Protein AF-A0A963S0N6-F1 (afdb_monomer)

Mean predicted aligned error: 7.17 Å

Nearest PDB structures (foldseek):
  1isc-assembly1_B  TM=4.769E-01  e=4.642E+00  Escherichia coli
  1za5-assembly1_B  TM=4.804E-01  e=6.055E+00  Escherichia coli
  2awp-assembly1_B  TM=4.215E-01  e=8.440E+00 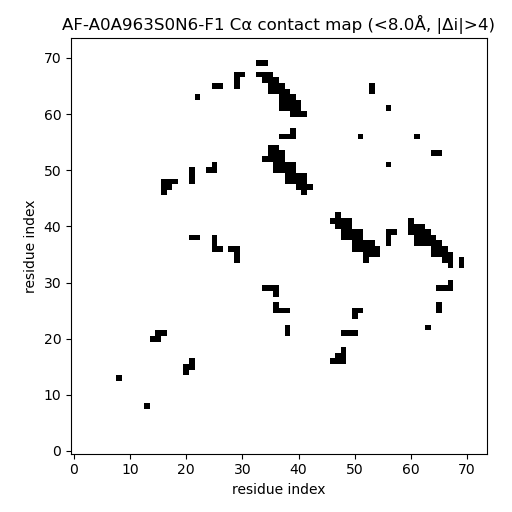 Plasmodium knowlesi

Structure (mmCIF, N/CA/C/O backbone):
data_AF-A0A963S0N6-F1
#
_entry.id   AF-A0A963S0N6-F1
#
loop_
_atom_site.group_PDB
_atom_site.id
_atom_site.type_symbol
_atom_site.label_atom_id
_atom_site.label_alt_id
_atom_site.label_comp_id
_atom_site.label_asym_id
_atom_site.label_entity_id
_atom_site.label_seq_id
_atom_site.pdbx_PDB_ins_code
_atom_site.Cartn_x
_atom_site.Cartn_y
_atom_site.Cartn_z
_atom_site.occupancy
_atom_site.B_iso_or_equiv
_atom_site.auth_seq_id
_atom_site.auth_comp_id
_atom_site.auth_asym_id
_atom_site.auth_atom_id
_atom_site.pdbx_PDB_model_num
ATOM 1 N N . MET A 1 1 ? 9.574 -15.528 -28.749 1.00 41.09 1 MET A N 1
ATOM 2 C CA . MET A 1 1 ? 8.943 -14.891 -27.576 1.00 41.09 1 MET A CA 1
ATOM 3 C C . MET A 1 1 ? 9.754 -13.640 -27.307 1.00 41.09 1 MET A C 1
ATOM 5 O O . MET A 1 1 ? 10.951 -13.773 -27.106 1.00 41.09 1 MET A O 1
ATOM 9 N N . SER A 1 2 ? 9.186 -12.449 -27.484 1.00 45.72 2 SER A N 1
ATOM 10 C CA . SER A 1 2 ? 9.964 -11.211 -27.392 1.00 45.72 2 SER A CA 1
ATOM 11 C C . SER A 1 2 ? 10.238 -10.887 -25.925 1.00 45.72 2 SER A C 1
ATOM 13 O O . SER A 1 2 ? 9.345 -10.421 -25.223 1.00 45.72 2 SER A O 1
ATOM 15 N N . ASP A 1 3 ? 11.471 -11.136 -25.486 1.00 55.28 3 ASP A N 1
ATOM 16 C CA . ASP A 1 3 ? 12.073 -10.651 -24.236 1.00 55.28 3 ASP A CA 1
ATOM 17 C C . ASP A 1 3 ? 12.302 -9.128 -24.330 1.00 55.28 3 ASP A C 1
ATOM 19 O O . ASP A 1 3 ? 13.417 -8.616 -24.252 1.00 55.28 3 ASP A O 1
ATOM 23 N N . GLN A 1 4 ? 11.238 -8.368 -24.612 1.00 51.78 4 GLN A N 1
ATOM 24 C CA . GLN A 1 4 ? 11.325 -6.918 -24.526 1.00 51.78 4 GLN A CA 1
ATOM 25 C C . GLN A 1 4 ? 11.394 -6.554 -23.043 1.00 51.78 4 GLN A C 1
ATOM 27 O O . GLN A 1 4 ? 10.455 -6.884 -22.305 1.00 51.78 4 GLN A O 1
ATOM 32 N N . PRO A 1 5 ? 12.464 -5.871 -22.588 1.00 54.84 5 PRO A N 1
ATOM 33 C CA . PRO A 1 5 ? 12.490 -5.344 -21.237 1.00 54.84 5 PRO A CA 1
ATOM 34 C C . PRO A 1 5 ? 11.240 -4.478 -21.053 1.00 54.84 5 PRO A C 1
ATOM 36 O O . PRO A 1 5 ? 10.845 -3.766 -21.987 1.00 54.84 5 PRO A O 1
ATOM 39 N N . PRO A 1 6 ? 10.564 -4.569 -19.893 1.00 60.59 6 PRO A N 1
ATOM 40 C CA . PRO A 1 6 ? 9.363 -3.789 -19.652 1.00 60.59 6 PRO A CA 1
ATOM 41 C C . PRO A 1 6 ? 9.678 -2.322 -19.964 1.00 60.59 6 PRO A C 1
ATOM 43 O O . PRO A 1 6 ? 10.730 -1.848 -19.529 1.00 60.59 6 PRO A O 1
ATOM 46 N N . PRO A 1 7 ? 8.816 -1.619 -20.723 1.00 63.38 7 PRO A N 1
ATOM 47 C CA . PRO A 1 7 ? 9.107 -0.270 -21.190 1.00 63.38 7 PRO A CA 1
ATOM 48 C C . PRO A 1 7 ? 9.567 0.583 -20.014 1.00 63.38 7 PRO A C 1
ATOM 50 O O . PRO A 1 7 ? 8.900 0.586 -18.968 1.00 63.38 7 PRO A O 1
ATOM 53 N N . GLU A 1 8 ? 10.715 1.252 -20.175 1.00 69.94 8 GLU A N 1
ATOM 54 C CA .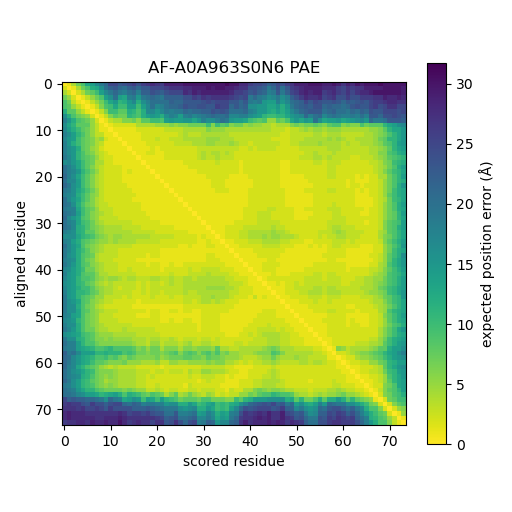 GLU A 1 8 ? 11.295 2.087 -19.130 1.00 69.94 8 GLU A CA 1
ATOM 55 C C . GLU A 1 8 ? 10.220 3.047 -18.630 1.00 69.94 8 GLU A C 1
ATOM 57 O O . GLU A 1 8 ? 9.682 3.893 -19.351 1.00 69.94 8 GLU A O 1
ATOM 62 N N . ARG A 1 9 ? 9.801 2.832 -17.382 1.00 74.44 9 ARG A N 1
ATOM 63 C CA . ARG A 1 9 ? 8.727 3.620 -16.795 1.00 74.44 9 ARG A CA 1
ATOM 64 C C . ARG A 1 9 ? 9.243 5.041 -16.664 1.00 74.44 9 ARG A C 1
ATOM 66 O O . ARG A 1 9 ? 10.340 5.248 -16.156 1.00 74.44 9 ARG A O 1
ATOM 73 N N . SER A 1 10 ? 8.420 6.020 -17.035 1.00 89.31 10 SER A N 1
ATOM 74 C CA . SER A 1 10 ? 8.781 7.416 -16.799 1.00 89.31 10 SER A CA 1
ATOM 75 C C . SER A 1 10 ? 9.162 7.634 -15.324 1.00 89.31 10 SER A C 1
ATOM 77 O O . SER A 1 10 ? 8.579 6.987 -14.441 1.00 89.31 10 SER A O 1
ATOM 79 N N . PRO A 1 11 ? 10.076 8.568 -15.012 1.00 88.94 11 PRO A N 1
ATOM 80 C CA . PRO A 1 11 ? 10.510 8.815 -13.635 1.00 88.94 11 PRO A CA 1
ATOM 81 C C . PRO A 1 11 ? 9.343 9.055 -12.664 1.00 88.94 11 PRO A C 1
ATOM 83 O O . PRO A 1 11 ? 9.346 8.576 -11.529 1.00 88.94 11 PRO A O 1
ATOM 86 N N . LYS A 1 12 ? 8.282 9.728 -13.137 1.00 91.88 12 LYS A N 1
ATOM 87 C CA . LYS A 1 12 ? 7.035 9.931 -12.384 1.00 91.88 12 LYS A CA 1
ATOM 88 C C . LYS A 1 12 ? 6.358 8.606 -12.022 1.00 91.88 12 LYS A C 1
ATOM 90 O O . LYS A 1 12 ? 5.953 8.428 -10.876 1.00 91.88 12 LYS A O 1
ATOM 95 N N . ARG A 1 13 ? 6.249 7.665 -12.967 1.00 90.19 13 ARG A N 1
ATOM 96 C CA . ARG A 1 13 ? 5.694 6.329 -12.693 1.00 90.19 13 ARG A CA 1
ATOM 97 C C . ARG A 1 13 ? 6.591 5.523 -11.761 1.00 90.19 13 ARG A C 1
ATOM 99 O O . ARG A 1 13 ? 6.058 4.838 -10.898 1.00 90.19 13 ARG A O 1
ATOM 106 N N . GLY A 1 14 ? 7.914 5.628 -11.890 1.00 89.56 14 GLY A N 1
ATOM 107 C CA . GLY A 1 14 ? 8.855 5.003 -10.954 1.00 89.56 14 GLY A CA 1
ATOM 108 C C . GLY A 1 14 ? 8.585 5.418 -9.506 1.00 89.56 14 GLY A C 1
ATOM 109 O O . GLY A 1 14 ? 8.432 4.562 -8.640 1.00 89.56 14 GLY A O 1
ATOM 110 N N . ARG A 1 15 ? 8.411 6.725 -9.268 1.00 91.62 15 ARG A N 1
ATOM 111 C CA . ARG A 1 15 ? 8.100 7.277 -7.937 1.00 91.62 15 ARG A CA 1
ATOM 112 C C . ARG A 1 15 ? 6.700 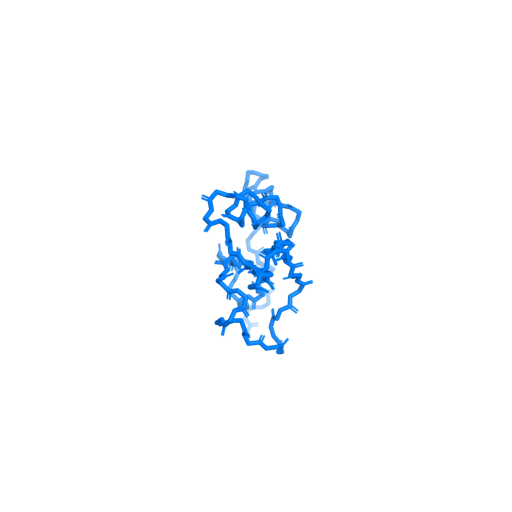6.909 -7.436 1.00 91.62 15 ARG A C 1
ATOM 114 O O . ARG A 1 15 ? 6.551 6.538 -6.280 1.00 91.62 15 ARG A O 1
ATOM 121 N N . LEU A 1 16 ? 5.666 7.017 -8.275 1.00 93.19 16 LEU A N 1
ATOM 122 C CA . LEU A 1 16 ? 4.278 6.771 -7.849 1.00 93.19 16 LEU A CA 1
ATOM 123 C C . LEU A 1 16 ? 3.964 5.286 -7.639 1.00 93.19 16 LEU A C 1
ATOM 125 O O . LEU A 1 16 ? 3.163 4.939 -6.774 1.00 93.19 16 LEU A O 1
ATOM 129 N N . CYS A 1 17 ? 4.585 4.411 -8.425 1.00 93.81 17 CYS A N 1
ATOM 130 C CA . CYS A 1 17 ? 4.382 2.969 -8.358 1.00 93.81 17 CYS A CA 1
ATOM 131 C C . CYS A 1 17 ? 5.455 2.258 -7.516 1.00 93.81 17 CYS A C 1
ATOM 133 O O . CYS A 1 17 ? 5.643 1.053 -7.690 1.00 93.81 17 CYS A O 1
ATOM 135 N N . SER A 1 18 ? 6.180 2.975 -6.651 1.00 94.25 18 SER A N 1
ATOM 136 C CA . SER A 1 18 ? 7.145 2.374 -5.729 1.00 94.25 18 SER A CA 1
ATOM 137 C C . SER A 1 18 ? 6.457 1.785 -4.496 1.00 94.25 18 SER A C 1
ATOM 139 O O . SER A 1 18 ? 5.352 2.190 -4.118 1.00 94.25 18 SER A O 1
ATOM 141 N N . ILE A 1 19 ? 7.131 0.833 -3.847 1.00 95.81 19 ILE A N 1
ATOM 142 C CA . ILE A 1 19 ? 6.674 0.269 -2.572 1.00 95.81 19 ILE A CA 1
ATOM 143 C C . ILE A 1 19 ? 6.670 1.329 -1.464 1.00 95.81 19 ILE A C 1
ATOM 145 O O . ILE A 1 19 ? 5.733 1.381 -0.677 1.00 95.81 19 ILE A O 1
ATOM 149 N N . GLU A 1 20 ? 7.656 2.229 -1.449 1.00 97.31 20 GLU A N 1
ATOM 150 C CA . GLU A 1 20 ? 7.737 3.327 -0.480 1.00 97.31 20 GLU A CA 1
ATOM 151 C C . GLU A 1 20 ? 6.533 4.263 -0.586 1.00 97.31 20 GLU A C 1
ATOM 153 O O . GLU A 1 20 ? 5.931 4.629 0.425 1.00 97.31 20 GLU A O 1
ATOM 158 N N . ASN A 1 21 ? 6.130 4.621 -1.811 1.00 97.44 21 ASN A N 1
ATOM 159 C CA . ASN A 1 21 ? 4.934 5.428 -2.006 1.00 97.44 21 ASN A CA 1
ATOM 160 C C . ASN A 1 21 ? 3.677 4.670 -1.564 1.00 97.44 21 ASN A C 1
ATOM 162 O O . ASN A 1 21 ? 2.824 5.253 -0.901 1.00 97.44 21 ASN A O 1
ATOM 166 N N . ALA A 1 22 ? 3.578 3.374 -1.874 1.00 97.62 22 ALA A N 1
ATOM 167 C CA . ALA A 1 22 ? 2.456 2.549 -1.438 1.00 97.62 22 ALA A CA 1
ATOM 168 C C . ALA A 1 22 ? 2.354 2.460 0.094 1.00 97.62 22 ALA A C 1
ATOM 170 O O . ALA A 1 22 ? 1.257 2.609 0.623 1.00 97.62 22 ALA A O 1
ATOM 171 N N . ASN A 1 23 ? 3.474 2.302 0.805 1.00 97.62 23 ASN A N 1
ATOM 172 C CA . ASN A 1 23 ? 3.506 2.297 2.271 1.00 97.62 23 ASN A CA 1
ATOM 173 C C . ASN A 1 23 ? 3.057 3.646 2.846 1.00 97.62 23 ASN A C 1
ATOM 175 O O . ASN A 1 23 ? 2.202 3.681 3.723 1.00 97.62 23 ASN A O 1
ATOM 179 N N . ARG A 1 24 ? 3.545 4.768 2.295 1.00 97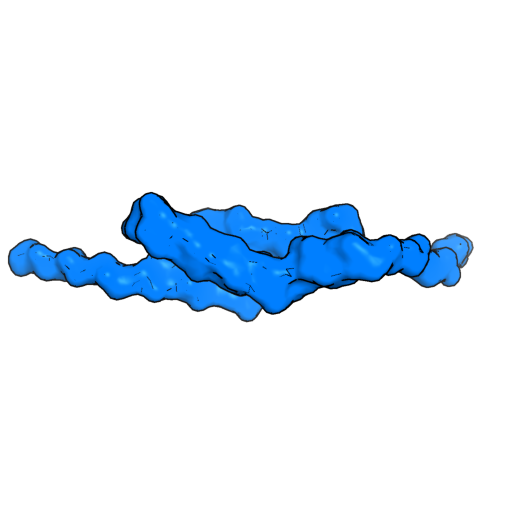.62 24 ARG A N 1
ATOM 180 C CA . ARG A 1 24 ? 3.094 6.112 2.704 1.00 97.62 24 ARG A CA 1
ATOM 181 C C . ARG A 1 24 ? 1.591 6.307 2.513 1.00 97.62 24 ARG A C 1
ATOM 183 O O . ARG A 1 24 ? 0.941 6.933 3.345 1.00 97.62 24 ARG A O 1
ATOM 190 N N . VAL A 1 25 ? 1.044 5.807 1.405 1.00 97.56 25 VAL A N 1
ATOM 191 C CA . VAL A 1 25 ? -0.401 5.842 1.150 1.00 97.56 25 VAL A CA 1
ATOM 192 C C . VAL A 1 25 ? -1.137 4.940 2.141 1.00 97.56 25 VAL A C 1
ATOM 194 O O . VAL A 1 25 ? -2.146 5.372 2.681 1.00 97.56 25 VAL A O 1
ATOM 197 N N . ALA A 1 26 ? -0.635 3.734 2.416 1.00 97.50 26 ALA A N 1
ATOM 198 C CA . ALA A 1 26 ? -1.238 2.804 3.368 1.00 97.50 26 ALA A CA 1
ATOM 199 C C . ALA A 1 26 ? -1.345 3.407 4.773 1.00 97.50 26 ALA A C 1
ATOM 201 O O . ALA A 1 26 ? -2.427 3.379 5.349 1.00 97.50 26 ALA A O 1
ATOM 202 N N . THR A 1 27 ? -0.276 4.035 5.272 1.00 96.94 27 THR A N 1
ATOM 203 C CA . THR A 1 27 ? -0.292 4.739 6.563 1.00 96.94 27 THR A CA 1
ATOM 204 C C . THR A 1 27 ? -1.356 5.830 6.591 1.00 96.94 27 THR A C 1
ATOM 206 O O . THR A 1 27 ? -2.234 5.793 7.442 1.00 96.94 27 THR A O 1
ATOM 209 N N . ARG A 1 28 ? -1.364 6.729 5.599 1.00 97.19 28 ARG A N 1
ATOM 210 C CA . ARG A 1 28 ? -2.354 7.819 5.536 1.00 97.19 28 ARG A CA 1
ATOM 211 C C . ARG A 1 28 ? -3.789 7.319 5.436 1.00 97.19 28 ARG A C 1
ATOM 213 O O . ARG A 1 28 ? -4.685 7.913 6.020 1.00 97.19 28 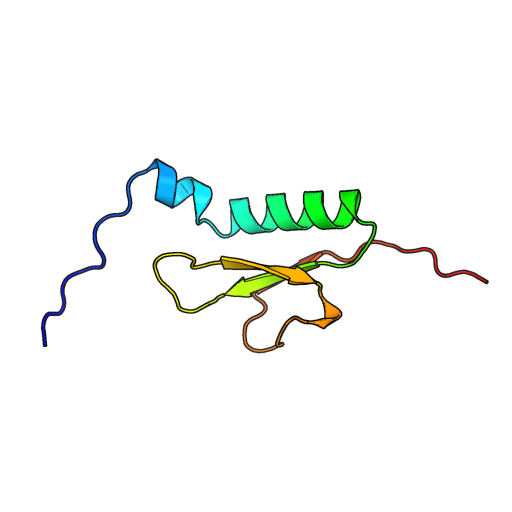ARG A O 1
ATOM 220 N N . VAL A 1 29 ? -4.021 6.268 4.649 1.00 96.69 29 VAL A N 1
ATOM 221 C CA . VAL A 1 29 ? -5.355 5.673 4.517 1.00 96.69 29 VAL A CA 1
ATOM 222 C C . VAL A 1 29 ? -5.771 5.066 5.848 1.00 96.69 29 VAL A C 1
ATOM 224 O O . VAL A 1 29 ? -6.878 5.348 6.283 1.00 96.69 29 VAL A O 1
ATOM 227 N N . ALA A 1 30 ? -4.892 4.297 6.495 1.00 95.94 30 ALA A N 1
ATOM 228 C CA . ALA A 1 30 ? -5.160 3.677 7.787 1.00 95.94 30 ALA A CA 1
ATOM 229 C C . ALA A 1 30 ? -5.493 4.717 8.865 1.00 95.94 30 ALA A C 1
ATOM 231 O O . ALA A 1 30 ? -6.499 4.572 9.547 1.00 95.94 30 ALA A O 1
ATOM 232 N N . GLU A 1 31 ? -4.713 5.798 8.951 1.00 94.44 31 GLU A N 1
ATOM 233 C CA . GLU A 1 31 ? -4.963 6.931 9.854 1.00 94.44 31 GLU A CA 1
ATOM 234 C C . GLU A 1 31 ? -6.300 7.623 9.555 1.00 94.44 31 GLU A C 1
ATOM 236 O O . GLU A 1 31 ? -7.050 7.950 10.466 1.00 94.44 31 GLU A O 1
ATOM 241 N N . HIS A 1 32 ? -6.624 7.832 8.277 1.00 95.00 32 HIS A N 1
ATOM 242 C CA . HIS A 1 32 ? -7.843 8.534 7.873 1.00 95.00 32 HIS A CA 1
ATOM 243 C C . HIS A 1 32 ? -9.119 7.714 8.110 1.00 95.00 32 HIS A C 1
ATOM 245 O O . HIS A 1 32 ? -10.172 8.285 8.383 1.00 95.00 32 HIS A O 1
ATOM 251 N N . ILE A 1 33 ? -9.060 6.390 7.943 1.00 93.50 33 ILE A N 1
ATOM 252 C CA . ILE A 1 33 ? -10.230 5.506 8.096 1.00 93.50 33 ILE A CA 1
ATOM 253 C C . ILE A 1 33 ? -10.253 4.762 9.436 1.00 93.50 33 ILE A C 1
ATOM 255 O O . ILE A 1 33 ? -11.196 4.015 9.677 1.00 93.50 33 ILE A O 1
ATOM 259 N N . LEU A 1 34 ? -9.222 4.936 10.272 1.00 93.25 34 LEU A N 1
ATOM 260 C CA . LEU A 1 34 ? -9.035 4.251 11.557 1.00 93.25 34 LEU A CA 1
ATOM 261 C C . LEU A 1 34 ? -9.170 2.725 11.434 1.00 93.25 34 LEU A C 1
ATOM 263 O O . LEU A 1 34 ? -9.898 2.065 12.173 1.00 93.25 34 LEU A O 1
ATOM 267 N N . THR A 1 35 ? -8.544 2.156 10.406 1.00 94.69 35 THR A N 1
ATOM 268 C CA . THR A 1 35 ? -8.588 0.712 10.147 1.00 94.69 35 THR A CA 1
ATOM 269 C C . THR A 1 35 ? -7.274 0.234 9.556 1.00 94.69 35 THR A C 1
ATOM 271 O O . THR A 1 35 ? -6.703 0.881 8.676 1.00 94.69 35 THR A O 1
ATOM 274 N N . ASP A 1 36 ? -6.858 -0.965 9.957 1.00 96.00 36 ASP A N 1
ATOM 275 C CA . ASP A 1 36 ? -5.695 -1.647 9.411 1.00 96.00 36 ASP A CA 1
ATOM 276 C C . ASP A 1 36 ? -5.729 -1.749 7.882 1.00 96.00 36 ASP A C 1
ATOM 278 O O . ASP A 1 36 ? -6.684 -2.235 7.254 1.00 96.00 36 ASP A O 1
ATOM 282 N N . THR A 1 37 ? -4.605 -1.396 7.267 1.00 97.31 37 THR A N 1
ATOM 283 C CA . THR A 1 37 ? -4.399 -1.542 5.826 1.00 97.31 37 THR A CA 1
ATOM 284 C C . THR A 1 37 ? -3.196 -2.422 5.530 1.00 97.31 37 THR A C 1
ATOM 286 O O . THR A 1 37 ? -2.346 -2.699 6.373 1.00 97.31 37 THR A O 1
ATOM 289 N N . ALA A 1 38 ? -3.122 -2.909 4.300 1.00 97.50 38 ALA A N 1
ATOM 290 C CA . ALA A 1 38 ? -1.999 -3.682 3.814 1.00 97.50 38 ALA A CA 1
ATOM 291 C C . ALA A 1 38 ? -1.637 -3.266 2.393 1.00 97.50 38 ALA A C 1
ATOM 293 O O . ALA A 1 38 ? -2.501 -2.945 1.573 1.00 97.50 38 ALA A O 1
ATOM 294 N N . VAL A 1 39 ? -0.345 -3.329 2.093 1.00 97.81 39 VAL A N 1
ATOM 295 C CA . VAL A 1 39 ? 0.178 -3.206 0.737 1.00 97.81 39 VAL A CA 1
ATOM 296 C C . VAL A 1 39 ? 0.341 -4.605 0.163 1.00 97.81 39 VAL A C 1
ATOM 298 O O . VAL A 1 39 ? 1.039 -5.446 0.734 1.00 97.81 39 VAL A O 1
ATOM 301 N N . VAL A 1 40 ? -0.280 -4.851 -0.989 1.00 97.25 40 VAL A N 1
ATOM 302 C CA . VAL A 1 40 ? -0.180 -6.117 -1.721 1.00 97.25 40 VAL A CA 1
ATOM 303 C C . VAL A 1 40 ? 0.526 -5.929 -3.058 1.00 97.25 40 VAL A C 1
ATOM 305 O O . VAL A 1 40 ? 0.300 -4.941 -3.763 1.00 97.25 40 VAL A O 1
ATOM 308 N N . LYS A 1 41 ? 1.360 -6.901 -3.433 1.00 95.75 41 LYS A N 1
ATOM 309 C CA . LYS A 1 41 ? 1.963 -6.993 -4.765 1.00 95.75 41 LYS A CA 1
ATOM 310 C C . LYS A 1 41 ? 0.970 -7.646 -5.724 1.00 95.75 41 LYS A C 1
ATOM 312 O O . LYS A 1 41 ? 0.448 -8.725 -5.455 1.00 95.75 41 LYS A O 1
ATOM 317 N N . THR A 1 42 ? 0.693 -6.994 -6.849 1.00 92.88 42 THR A N 1
ATOM 318 C CA . THR A 1 42 ? -0.402 -7.410 -7.749 1.00 92.88 42 THR A CA 1
ATOM 319 C C . THR A 1 42 ? 0.047 -8.324 -8.891 1.00 92.88 42 THR A C 1
ATOM 321 O O . THR A 1 42 ? -0.786 -8.976 -9.510 1.00 92.88 42 THR A O 1
ATOM 324 N N . GLY A 1 43 ? 1.343 -8.329 -9.220 1.00 91.06 43 GLY A N 1
ATOM 325 C CA . GLY A 1 43 ? 1.870 -8.952 -10.441 1.00 91.06 43 GLY A CA 1
ATOM 326 C C . GLY A 1 43 ? 1.608 -8.152 -11.727 1.00 91.06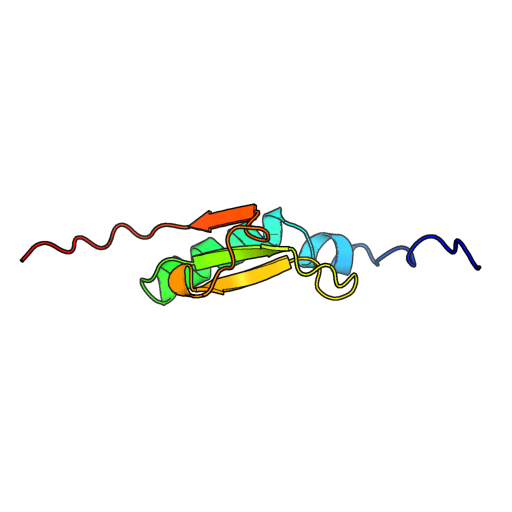 43 GLY A C 1
ATOM 327 O O . GLY A 1 43 ? 2.199 -8.463 -12.753 1.00 91.06 43 GLY A O 1
ATOM 328 N N . ASN A 1 44 ? 0.793 -7.091 -11.682 1.00 89.94 44 ASN A N 1
ATOM 329 C CA . ASN A 1 44 ? 0.521 -6.223 -12.826 1.00 89.94 44 ASN A CA 1
ATOM 330 C C . ASN A 1 44 ? 1.602 -5.126 -12.943 1.00 89.94 44 ASN A C 1
ATOM 332 O O . ASN A 1 44 ? 1.701 -4.276 -12.051 1.00 89.94 44 ASN A O 1
ATOM 336 N N . PRO A 1 45 ? 2.371 -5.053 -14.049 1.00 86.88 45 PRO A N 1
ATOM 337 C CA . PRO A 1 45 ? 3.376 -4.007 -14.253 1.00 86.88 45 PRO A CA 1
ATOM 338 C C . PRO A 1 45 ? 2.810 -2.576 -14.279 1.00 86.88 45 PRO A C 1
ATOM 340 O O . PRO A 1 45 ? 3.545 -1.608 -14.068 1.00 86.88 45 PRO A O 1
ATOM 343 N N . LEU A 1 46 ? 1.515 -2.401 -14.547 1.00 88.06 46 LEU A N 1
ATOM 344 C CA . LEU A 1 46 ? 0.880 -1.086 -14.530 1.00 88.06 46 LEU A CA 1
ATOM 345 C C . LEU A 1 46 ? 0.523 -0.607 -13.121 1.00 88.06 46 LEU A C 1
ATOM 347 O O . LEU A 1 46 ? 0.572 0.596 -12.865 1.00 88.06 46 LEU A O 1
ATOM 351 N N . GLN A 1 47 ? 0.251 -1.538 -12.209 1.00 91.25 47 GLN A N 1
ATOM 352 C CA . GLN A 1 47 ? -0.152 -1.267 -10.832 1.00 91.25 47 GLN A CA 1
ATOM 353 C C . GLN A 1 47 ? 0.555 -2.245 -9.882 1.00 91.25 47 GLN A C 1
ATOM 355 O O . GLN A 1 47 ? -0.101 -3.097 -9.294 1.00 91.25 47 GLN A O 1
ATOM 360 N N . PRO A 1 48 ? 1.887 -2.175 -9.732 1.00 94.38 48 PRO A N 1
ATOM 361 C CA . PRO A 1 48 ? 2.665 -3.210 -9.041 1.00 94.38 48 PRO A CA 1
ATOM 362 C C . PRO A 1 48 ? 2.279 -3.397 -7.569 1.00 94.38 48 PRO A C 1
ATOM 364 O O . PRO A 1 48 ? 2.384 -4.511 -7.055 1.00 94.38 48 PRO A O 1
ATOM 367 N N . PHE A 1 49 ? 1.801 -2.332 -6.922 1.00 97.06 49 PHE A N 1
ATOM 368 C CA . PHE A 1 49 ? 1.366 -2.322 -5.531 1.00 97.06 49 PHE A CA 1
ATOM 369 C C . PHE A 1 49 ? -0.045 -1.758 -5.413 1.00 97.06 49 PHE A C 1
ATOM 371 O O . PHE A 1 49 ? -0.428 -0.844 -6.150 1.00 97.06 49 PHE A O 1
ATOM 378 N N . ARG A 1 50 ? -0.807 -2.288 -4.460 1.00 95.88 50 ARG A N 1
ATOM 379 C CA . ARG A 1 50 ? -2.146 -1.806 -4.126 1.00 95.88 50 ARG A CA 1
ATOM 380 C C . ARG A 1 50 ? -2.320 -1.767 -2.615 1.00 95.88 50 ARG A C 1
ATOM 382 O O . ARG A 1 50 ? -1.910 -2.700 -1.935 1.00 95.88 50 ARG A O 1
ATOM 389 N N . VAL A 1 51 ? -2.950 -0.707 -2.121 1.00 96.88 51 VAL A N 1
ATOM 390 C CA . VAL A 1 51 ? -3.399 -0.613 -0.729 1.00 96.88 51 VAL A CA 1
ATOM 391 C C . VAL A 1 51 ? -4.793 -1.226 -0.635 1.00 96.88 51 VAL A C 1
ATOM 393 O O . VAL A 1 51 ? -5.671 -0.910 -1.442 1.00 96.88 51 VAL A O 1
ATOM 396 N N . VAL A 1 52 ? -4.977 -2.134 0.314 1.00 96.38 52 VAL A N 1
ATOM 397 C CA . VAL A 1 52 ? -6.248 -2.796 0.627 1.00 96.38 52 VAL A CA 1
ATOM 398 C C . VAL A 1 52 ? -6.459 -2.791 2.138 1.00 96.38 52 VAL A C 1
ATOM 400 O O . VAL A 1 52 ? -5.511 -2.579 2.889 1.00 96.38 52 VAL A O 1
ATOM 403 N N . LEU A 1 53 ? -7.680 -3.060 2.598 1.00 96.25 53 LEU A N 1
ATOM 404 C CA . LEU A 1 53 ? -7.911 -3.348 4.015 1.00 96.25 53 LEU A CA 1
ATOM 405 C C . LEU A 1 53 ? -7.146 -4.612 4.413 1.00 96.25 53 LEU A C 1
ATOM 407 O O . LEU A 1 53 ? -7.134 -5.595 3.663 1.00 96.25 53 LEU A O 1
ATOM 411 N N . AL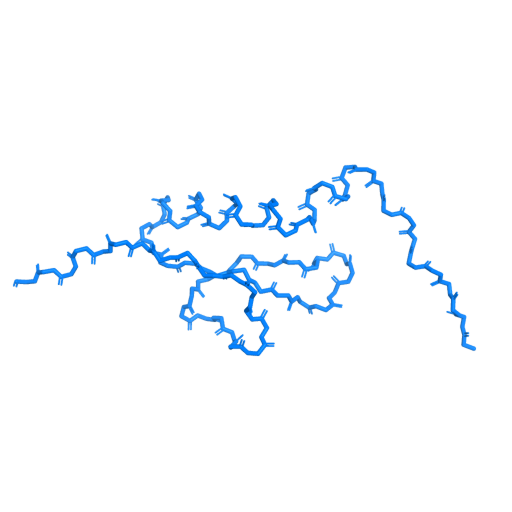A A 1 54 ? -6.540 -4.613 5.597 1.00 94.75 54 ALA A N 1
ATOM 412 C CA . ALA A 1 54 ? -5.731 -5.733 6.068 1.00 94.75 54 ALA A CA 1
ATOM 413 C C . ALA A 1 54 ? -6.523 -7.047 6.165 1.00 94.75 54 ALA A C 1
ATOM 415 O O . ALA A 1 54 ? -5.952 -8.114 5.935 1.00 94.75 54 ALA A O 1
ATOM 416 N N . SER A 1 55 ? -7.829 -6.965 6.437 1.00 93.50 55 SER A N 1
ATOM 417 C CA . SER A 1 55 ? -8.771 -8.094 6.471 1.00 93.50 55 SER A CA 1
ATOM 418 C C . SER A 1 55 ? -9.070 -8.702 5.094 1.00 93.50 55 SER A C 1
ATOM 420 O O . SER A 1 55 ? -9.559 -9.824 5.000 1.00 93.50 55 SER A O 1
ATOM 422 N N . LYS A 1 56 ? -8.778 -7.976 4.008 1.00 92.88 56 LYS A N 1
ATOM 423 C CA . LYS A 1 56 ? -8.966 -8.418 2.615 1.00 92.88 56 LYS A CA 1
ATOM 424 C C . LYS A 1 56 ? -7.647 -8.784 1.930 1.00 92.88 56 LYS A C 1
ATOM 426 O O . LYS A 1 56 ? -7.642 -9.136 0.751 1.00 92.88 56 LYS A O 1
ATOM 431 N N . ALA A 1 57 ? -6.526 -8.674 2.638 1.00 92.88 57 ALA A N 1
ATOM 432 C CA . ALA A 1 57 ? -5.210 -8.948 2.088 1.00 92.88 57 ALA A CA 1
ATOM 433 C C . ALA A 1 57 ? -4.930 -10.457 2.065 1.00 92.88 57 ALA A C 1
ATOM 435 O O . ALA A 1 57 ? -4.961 -11.122 3.098 1.00 92.88 57 ALA A O 1
ATOM 436 N N . ALA A 1 58 ? -4.622 -10.999 0.885 1.00 87.94 58 ALA A N 1
ATOM 437 C CA . ALA A 1 58 ? -4.183 -12.385 0.753 1.00 87.94 58 ALA A CA 1
ATOM 438 C C . ALA A 1 58 ? -2.733 -12.526 1.268 1.00 87.94 58 ALA A C 1
ATOM 440 O O . ALA A 1 58 ? -1.851 -11.870 0.702 1.00 87.94 58 ALA A O 1
ATOM 441 N N . PRO A 1 59 ? -2.445 -13.396 2.262 1.00 81.88 59 PRO A N 1
ATOM 442 C CA . PRO A 1 59 ? -1.129 -13.478 2.906 1.00 81.88 59 PRO A CA 1
ATOM 443 C C . PRO A 1 59 ? 0.038 -13.651 1.926 1.00 81.88 59 PRO A C 1
ATOM 445 O O . PRO A 1 59 ? 1.044 -12.964 2.043 1.00 81.88 59 PRO A O 1
ATOM 448 N N . GLY A 1 60 ? -0.130 -14.480 0.890 1.00 89.12 60 GLY A N 1
ATOM 449 C CA . GLY A 1 60 ? 0.911 -14.747 -0.114 1.00 89.12 60 GLY A CA 1
ATOM 450 C C . GLY A 1 60 ? 1.235 -13.587 -1.065 1.00 89.12 60 GLY A C 1
ATOM 451 O O . GLY A 1 60 ? 2.106 -13.725 -1.920 1.00 89.12 60 GLY A O 1
ATOM 452 N N . ARG A 1 61 ? 0.530 -12.454 -0.969 1.00 90.00 61 ARG A N 1
ATOM 453 C CA . ARG A 1 61 ? 0.787 -11.245 -1.773 1.00 90.00 61 ARG A CA 1
ATOM 454 C C . ARG A 1 61 ? 1.051 -10.006 -0.925 1.00 90.00 61 ARG A C 1
ATOM 456 O O . ARG A 1 61 ? 1.392 -8.965 -1.489 1.00 90.00 61 ARG A O 1
ATOM 463 N N . THR A 1 62 ? 0.888 -10.096 0.390 1.00 95.81 62 THR A N 1
ATOM 464 C CA . THR A 1 62 ? 1.125 -8.988 1.315 1.00 95.81 62 THR A CA 1
ATOM 465 C C . THR A 1 62 ? 2.619 -8.736 1.447 1.00 95.81 62 THR A C 1
ATOM 467 O O . THR A 1 62 ? 3.389 -9.657 1.695 1.00 95.81 62 THR A O 1
ATOM 470 N N . VAL A 1 63 ? 3.028 -7.480 1.280 1.00 94.94 63 VAL A N 1
ATOM 471 C CA . VAL A 1 63 ? 4.429 -7.054 1.439 1.00 94.94 63 VAL A CA 1
ATOM 472 C C . VAL A 1 63 ? 4.624 -6.133 2.640 1.00 94.94 63 VAL A C 1
ATOM 474 O O . VAL A 1 63 ? 5.731 -6.023 3.151 1.00 94.94 63 VAL A O 1
ATOM 477 N N . SER A 1 64 ? 3.559 -5.473 3.098 1.00 95.50 64 SER A N 1
ATOM 478 C CA . SER A 1 64 ? 3.555 -4.655 4.309 1.00 95.50 64 SER A CA 1
ATOM 479 C C . SER A 1 64 ? 2.139 -4.576 4.879 1.00 95.50 64 SER A C 1
ATOM 481 O O . SER A 1 64 ? 1.162 -4.646 4.125 1.00 95.50 64 SER A O 1
ATOM 483 N N . ARG A 1 65 ? 2.027 -4.426 6.199 1.00 95.06 65 ARG A N 1
ATOM 484 C CA . ARG A 1 65 ? 0.774 -4.190 6.920 1.00 95.06 65 ARG A CA 1
ATOM 4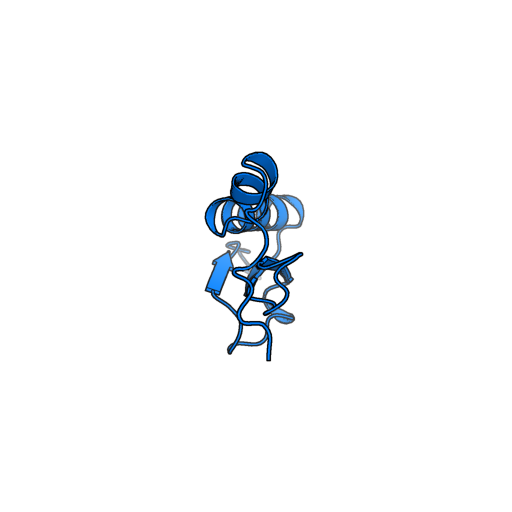85 C C . ARG A 1 65 ? 0.965 -2.985 7.836 1.00 95.06 65 ARG A C 1
ATOM 487 O O . ARG A 1 65 ? 1.974 -2.897 8.527 1.00 95.06 65 ARG A O 1
ATOM 494 N N . VAL A 1 66 ? -0.010 -2.087 7.825 1.00 94.88 66 VAL A N 1
ATOM 495 C CA . VAL A 1 66 ? -0.143 -0.990 8.781 1.00 94.88 66 VAL A CA 1
ATOM 496 C C . VAL A 1 66 ? -1.230 -1.397 9.758 1.00 94.88 66 VAL A C 1
ATOM 498 O O . VAL A 1 66 ? -2.364 -1.634 9.343 1.00 94.88 66 VAL A O 1
ATOM 501 N N . VAL A 1 67 ? -0.853 -1.510 11.025 1.00 91.50 67 VAL A N 1
ATOM 502 C CA . VAL A 1 67 ? -1.774 -1.785 12.124 1.00 91.50 67 VAL A CA 1
ATOM 503 C C . VAL A 1 67 ? -2.083 -0.454 12.787 1.00 91.50 67 VAL A C 1
ATOM 505 O O . VAL A 1 67 ? -1.163 0.261 13.185 1.00 91.50 67 VAL A O 1
ATOM 508 N N . THR A 1 68 ? -3.357 -0.098 12.856 1.00 86.50 68 THR A N 1
ATOM 509 C CA . THR A 1 68 ? -3.826 0.984 13.715 1.00 86.50 68 THR A CA 1
ATOM 510 C C . THR A 1 68 ? -4.038 0.394 15.097 1.00 86.50 68 THR A C 1
ATOM 512 O O . THR A 1 68 ? -4.710 -0.628 15.226 1.00 86.50 68 THR A O 1
ATOM 515 N N . CYS A 1 69 ? -3.453 1.004 16.127 1.00 72.81 69 CYS A N 1
ATOM 516 C CA . CYS A 1 69 ? -3.810 0.693 17.505 1.00 72.81 69 CYS A CA 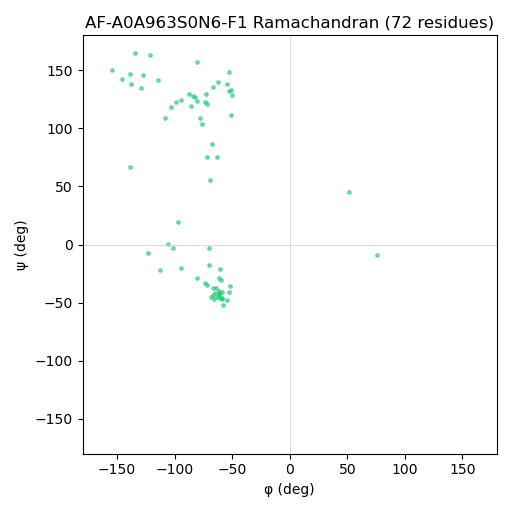1
ATOM 517 C C . CYS A 1 69 ? -5.244 1.181 17.710 1.00 72.81 69 CYS A C 1
ATOM 519 O O . CYS A 1 69 ? -5.465 2.331 18.072 1.00 72.81 69 CYS A O 1
ATOM 521 N N . ASN A 1 70 ? -6.219 0.345 17.372 1.00 61.94 70 ASN A N 1
ATOM 522 C CA . ASN A 1 70 ? -7.553 0.532 17.892 1.00 61.94 70 ASN A CA 1
ATOM 523 C C . ASN A 1 70 ? -7.477 -0.000 19.317 1.00 61.94 70 ASN A C 1
ATOM 525 O O . ASN A 1 70 ? -7.289 -1.201 19.517 1.00 61.94 70 ASN A O 1
ATOM 529 N N . ASP A 1 71 ? -7.537 0.907 20.286 1.00 55.97 71 ASP A N 1
ATOM 530 C CA . ASP A 1 71 ? -7.859 0.577 21.668 1.00 55.97 71 ASP A CA 1
ATOM 531 C C . ASP A 1 71 ? -9.297 0.022 21.682 1.00 55.97 71 ASP A C 1
ATOM 533 O O . ASP A 1 71 ? -10.257 0.715 22.005 1.00 55.97 71 ASP A O 1
ATOM 537 N N . ASP A 1 72 ? -9.467 -1.222 21.228 1.00 54.50 72 ASP A N 1
ATOM 538 C CA . ASP A 1 72 ? -10.645 -2.039 21.508 1.00 54.50 72 ASP A CA 1
ATOM 539 C C . ASP A 1 72 ? -10.546 -2.450 22.987 1.00 54.50 72 ASP A C 1
ATOM 541 O O . ASP A 1 72 ? -10.162 -3.569 23.331 1.00 54.50 72 ASP A O 1
ATOM 545 N N . GLU A 1 73 ? -10.828 -1.494 23.870 1.00 51.97 73 GLU A N 1
ATOM 546 C CA . GLU A 1 73 ? -11.072 -1.727 25.291 1.00 51.97 73 GLU A CA 1
ATOM 547 C C . GLU A 1 73 ? -12.573 -1.509 25.551 1.00 51.97 73 GLU A C 1
ATOM 549 O O . GLU A 1 73 ? -13.050 -0.374 25.450 1.00 51.97 73 GLU A O 1
ATOM 554 N N . PRO A 1 74 ? -13.357 -2.570 25.813 1.00 60.94 74 PRO A N 1
ATOM 555 C CA . PRO A 1 74 ? -14.602 -2.454 26.562 1.00 60.94 74 PRO A CA 1
ATOM 556 C C . PRO A 1 74 ? -14.362 -2.452 28.078 1.00 60.94 74 PRO A C 1
ATOM 558 O O . PRO A 1 74 ? -13.507 -3.238 28.552 1.00 60.94 74 PRO A O 1
#

Secondary structure (DSSP, 8-state):
---PPPP---HHHHHHTSHHHHHHHHHHHHHHHTS-EEEEE-S-TTS-EEEEEGGG--GGGEEEEEPP------

Solvent-accessible surface area (backbone atoms only — not comparable to full-atom values): 4548 Å² total; per-residue (Å²): 131,87,87,65,73,76,76,83,64,54,72,68,52,50,55,66,56,30,69,71,44,42,51,56,48,26,47,54,49,19,68,74,67,72,39,42,15,19,35,29,54,62,86,39,91,91,50,40,57,44,70,44,50,43,93,75,52,56,76,96,35,52,78,46,75,44,78,60,89,71,83,85,72,132

Radius of gyration: 15.08 Å; Cα contacts (8 Å, |Δi|>4): 100; chains: 1; bounding box: 27×25×54 Å

Foldseek 3Di:
DDPDPDPDDPPVQVVCQDPVNQVVVQQVVCVVVVAKKFWFQDPDPNRRIDIDGPVPDDPVGTPDIDGRPPPPDD

pLDDT: mean 86.62, std 15.15, range [41.09, 97.81]

Sequence (74 aa):
MSDQPPPERSPKRGRLCSIENANRVATRVAEHILTDTAVVKTGNPLQPFRVVLASKAAPGRTVSRVVTCNDDEP